Protein AF-A0A382PZQ8-F1 (afdb_monomer_lite)

pLDDT: mean 81.66, std 10.95, range [44.84, 92.75]

Sequence (79 aa):
MVVCLGLAAALATRFGNTNMWEGGYTVVMKTKSAGNLIRQAGVVMAGVPIGYVKNIKLNSDNNGTEIHLYIYDHYRLYE

Organism: NCBI:txid408172

Secondary structure (DSSP, 8-state):
-HHHHHHHHHHHHHH----TT--EEEEEEEES--TT--TTPEEEETTEEEEEEEEEEE-TTSS-EEEEEEEETTS----

InterPro domains:
  IPR003399 Mce/MlaD [PF02470] (24-75)

Radius of gyration: 17.66 Å; chains: 1; bounding box: 55×21×34 Å

Structure (mmCIF, N/CA/C/O backbone):
data_AF-A0A382PZQ8-F1
#
_entry.id   AF-A0A382PZQ8-F1
#
loop_
_atom_site.group_PDB
_atom_site.id
_atom_site.type_symbol
_atom_site.label_atom_id
_atom_site.label_alt_id
_atom_site.label_comp_id
_atom_site.label_asym_id
_atom_site.label_entity_id
_atom_site.label_seq_id
_atom_site.pdbx_PDB_ins_code
_atom_site.Cartn_x
_atom_site.Cartn_y
_atom_site.Cartn_z
_atom_site.occupancy
_atom_site.B_iso_or_equiv
_atom_site.auth_seq_id
_atom_site.auth_comp_id
_atom_site.auth_asym_id
_atom_site.auth_atom_id
_atom_site.pdbx_PDB_model_num
ATOM 1 N N . MET A 1 1 ? 35.422 3.676 -0.868 1.00 63.09 1 MET A N 1
ATOM 2 C CA . MET A 1 1 ? 34.256 4.593 -0.846 1.00 63.09 1 MET A CA 1
ATOM 3 C C 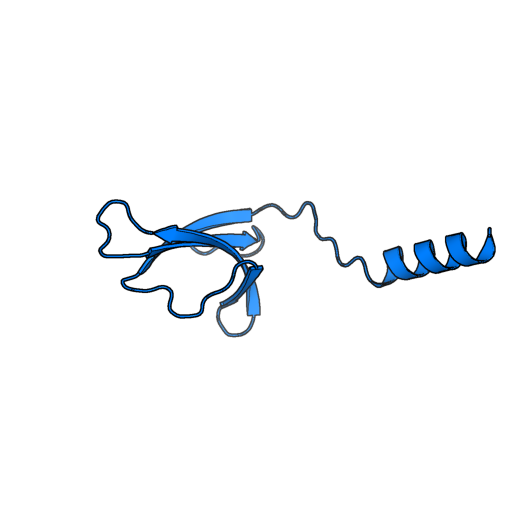. MET A 1 1 ? 33.605 4.765 -2.218 1.00 63.09 1 MET A C 1
ATOM 5 O O . MET A 1 1 ? 32.411 4.526 -2.308 1.00 63.09 1 MET A O 1
ATOM 9 N N . VAL A 1 2 ? 34.348 5.092 -3.286 1.00 73.44 2 VAL A N 1
ATOM 10 C CA . VAL A 1 2 ? 33.771 5.329 -4.635 1.00 73.44 2 VAL A CA 1
ATOM 11 C C . VAL A 1 2 ? 33.075 4.092 -5.232 1.00 73.44 2 VAL A C 1
ATOM 13 O O . VAL A 1 2 ? 32.007 4.211 -5.822 1.00 73.44 2 VAL A O 1
ATOM 16 N N . VAL A 1 3 ? 33.620 2.892 -5.002 1.00 79.44 3 VAL A N 1
ATOM 17 C CA . VAL A 1 3 ? 33.048 1.627 -5.509 1.00 79.44 3 VAL A CA 1
ATOM 18 C C . VAL A 1 3 ? 31.670 1.326 -4.905 1.00 79.44 3 VAL A C 1
ATOM 20 O O . VAL A 1 3 ? 30.756 0.935 -5.625 1.00 79.44 3 VAL A O 1
ATOM 23 N N . CYS A 1 4 ? 31.484 1.569 -3.603 1.00 80.50 4 CYS A N 1
ATOM 24 C CA . CYS A 1 4 ? 30.189 1.361 -2.947 1.00 80.50 4 CYS A CA 1
ATOM 25 C C . CYS A 1 4 ? 29.120 2.325 -3.470 1.00 80.50 4 CYS A C 1
ATOM 27 O O . CYS A 1 4 ? 27.963 1.939 -3.594 1.00 80.50 4 CYS A O 1
ATOM 29 N N . LEU A 1 5 ? 29.510 3.559 -3.807 1.00 83.38 5 LEU A N 1
ATOM 30 C CA . LEU A 1 5 ? 28.595 4.554 -4.363 1.00 83.38 5 LEU A CA 1
ATOM 31 C C . LEU A 1 5 ? 28.119 4.149 -5.766 1.00 83.38 5 LEU A C 1
ATOM 33 O O . LEU A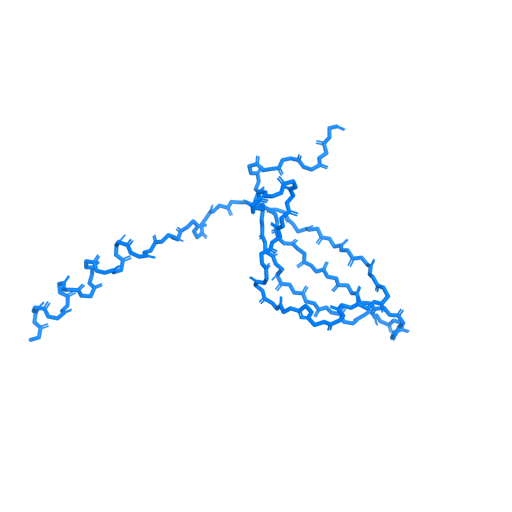 1 5 ? 26.928 4.220 -6.058 1.00 83.38 5 LEU A O 1
ATOM 37 N N . GLY A 1 6 ? 29.038 3.653 -6.602 1.00 85.62 6 GLY A N 1
ATOM 38 C CA . GLY A 1 6 ? 28.705 3.122 -7.926 1.00 85.62 6 GLY A CA 1
ATOM 39 C C . GLY A 1 6 ? 27.779 1.904 -7.857 1.00 85.62 6 GLY A C 1
ATOM 40 O O . GLY A 1 6 ? 26.803 1.829 -8.602 1.00 85.62 6 GLY A O 1
ATOM 41 N N . LEU A 1 7 ? 28.030 0.985 -6.918 1.00 83.81 7 LEU A N 1
ATOM 42 C CA . LEU A 1 7 ? 27.183 -0.193 -6.712 1.00 83.81 7 LEU A CA 1
ATOM 43 C C . LEU A 1 7 ? 25.781 0.193 -6.214 1.00 83.81 7 LEU A C 1
ATOM 45 O O . LEU A 1 7 ? 24.787 -0.307 -6.736 1.00 83.81 7 LEU A O 1
ATOM 49 N N . ALA A 1 8 ? 25.686 1.123 -5.260 1.00 84.19 8 ALA A N 1
ATOM 50 C CA . ALA A 1 8 ? 24.405 1.620 -4.761 1.00 84.19 8 ALA A CA 1
ATOM 51 C C . ALA A 1 8 ? 23.571 2.287 -5.871 1.00 84.19 8 ALA A C 1
ATOM 53 O O . ALA A 1 8 ? 22.375 2.023 -5.980 1.00 84.19 8 ALA A O 1
ATOM 54 N N . ALA A 1 9 ? 24.200 3.087 -6.737 1.00 83.75 9 ALA A N 1
ATOM 55 C CA . ALA A 1 9 ? 23.531 3.722 -7.873 1.00 83.75 9 ALA A CA 1
ATOM 56 C C . ALA A 1 9 ? 23.040 2.702 -8.922 1.00 83.75 9 ALA A C 1
ATOM 58 O O . ALA A 1 9 ? 21.932 2.831 -9.454 1.00 83.75 9 ALA A O 1
ATOM 59 N N . ALA A 1 10 ? 23.829 1.654 -9.183 1.00 83.69 10 ALA A N 1
ATOM 60 C CA . ALA A 1 10 ? 23.445 0.576 -10.093 1.00 83.69 10 ALA A CA 1
ATOM 61 C C . ALA A 1 10 ? 22.241 -0.222 -9.564 1.00 83.69 10 ALA A C 1
ATOM 63 O O . ALA A 1 10 ? 21.318 -0.519 -10.327 1.00 83.69 10 ALA A O 1
ATOM 64 N N . LEU A 1 11 ? 22.207 -0.517 -8.258 1.00 81.25 11 LEU A N 1
ATOM 65 C CA . LEU A 1 11 ? 21.049 -1.155 -7.628 1.00 81.25 11 LEU A CA 1
ATOM 66 C C . LEU A 1 11 ? 19.819 -0.243 -7.637 1.00 81.25 11 LEU A C 1
ATOM 68 O O . LEU A 1 11 ? 18.740 -0.706 -7.995 1.00 81.25 11 LEU A O 1
ATOM 72 N N . ALA A 1 12 ? 19.965 1.042 -7.309 1.00 78.75 12 ALA A N 1
ATOM 73 C CA . ALA A 1 12 ? 18.847 1.985 -7.316 1.00 78.75 12 ALA A CA 1
ATOM 74 C C . ALA A 1 12 ? 18.184 2.081 -8.700 1.00 78.75 12 ALA A C 1
ATOM 76 O O . ALA A 1 12 ? 16.962 2.089 -8.800 1.00 78.75 12 ALA A O 1
ATOM 77 N N . THR A 1 13 ? 18.981 2.063 -9.772 1.00 76.44 13 THR A N 1
ATOM 78 C CA . THR A 1 13 ? 18.463 2.094 -11.150 1.00 76.44 13 THR A CA 1
ATOM 79 C C . THR A 1 13 ? 17.757 0.792 -11.541 1.00 76.44 13 THR A C 1
ATOM 81 O O . THR A 1 13 ? 16.749 0.819 -12.237 1.00 76.44 13 THR A O 1
ATOM 84 N N . ARG A 1 14 ? 18.275 -0.366 -11.111 1.00 72.38 14 ARG A N 1
ATOM 85 C CA . ARG A 1 14 ? 17.709 -1.679 -11.475 1.00 72.38 14 ARG A CA 1
ATOM 86 C C . ARG A 1 14 ? 16.484 -2.069 -10.648 1.00 72.38 14 ARG A C 1
ATOM 88 O O . ARG A 1 14 ? 15.644 -2.804 -11.152 1.00 72.38 14 ARG A O 1
ATOM 95 N N . PHE A 1 15 ? 16.390 -1.596 -9.407 1.00 65.56 15 PHE A N 1
ATOM 96 C CA . PHE A 1 15 ? 15.288 -1.903 -8.489 1.00 65.56 15 PHE A CA 1
ATOM 97 C C . PHE A 1 15 ? 14.281 -0.757 -8.334 1.00 65.56 15 PHE A C 1
ATOM 99 O O . PHE A 1 15 ? 13.222 -0.945 -7.737 1.00 65.56 15 PHE A O 1
ATOM 106 N N . GLY A 1 16 ? 14.575 0.421 -8.882 1.00 57.88 16 GLY A N 1
ATOM 107 C CA . GLY A 1 16 ? 13.678 1.567 -8.893 1.00 57.88 16 GLY A CA 1
ATOM 108 C C . GLY A 1 16 ? 12.577 1.423 -9.938 1.00 57.88 16 GLY A C 1
ATOM 109 O O . GLY A 1 16 ? 12.564 2.156 -10.920 1.00 57.88 16 GLY A O 1
ATOM 110 N N . ASN A 1 17 ? 11.618 0.519 -9.728 1.00 56.25 17 ASN A N 1
ATOM 111 C CA . ASN A 1 17 ? 10.323 0.623 -10.403 1.00 56.25 17 ASN A CA 1
ATOM 112 C C . ASN A 1 17 ? 9.522 1.749 -9.734 1.00 56.25 17 ASN A C 1
ATOM 114 O O . ASN A 1 17 ? 8.585 1.511 -8.976 1.00 56.25 17 ASN A O 1
ATOM 118 N N . THR A 1 18 ? 9.975 2.984 -9.928 1.00 56.34 18 THR A N 1
ATOM 119 C CA . THR A 1 18 ? 9.341 4.177 -9.380 1.00 56.34 18 THR A CA 1
ATOM 120 C C . THR A 1 18 ? 8.593 4.869 -10.500 1.00 56.34 18 THR A C 1
ATOM 122 O O . THR A 1 18 ? 9.041 5.874 -11.049 1.00 56.34 18 THR A O 1
ATOM 125 N N . ASN A 1 19 ? 7.404 4.368 -10.804 1.00 56.00 19 ASN A N 1
ATOM 126 C CA . ASN A 1 19 ? 6.338 5.127 -11.449 1.00 56.00 19 ASN A CA 1
ATOM 127 C C . ASN A 1 19 ? 5.801 6.235 -10.513 1.00 56.00 19 ASN A C 1
ATOM 129 O O . ASN A 1 19 ? 4.605 6.426 -10.323 1.00 56.00 19 ASN A O 1
ATOM 133 N N . MET A 1 20 ? 6.725 7.003 -9.926 1.00 56.78 20 MET A N 1
ATOM 134 C CA . MET A 1 20 ? 6.520 8.003 -8.874 1.00 56.78 20 MET A CA 1
ATOM 135 C C . MET A 1 20 ? 5.639 9.181 -9.322 1.00 56.78 20 MET A C 1
ATOM 137 O O . MET A 1 20 ? 5.223 9.983 -8.489 1.00 56.78 20 MET A O 1
ATOM 141 N N . TRP A 1 21 ? 5.351 9.268 -10.624 1.00 57.62 21 TRP A N 1
ATOM 142 C CA . TRP A 1 21 ? 4.562 10.319 -11.264 1.00 57.62 21 TRP A CA 1
ATOM 143 C C . TRP A 1 21 ? 3.456 9.788 -12.183 1.00 57.62 21 TRP A C 1
ATOM 145 O O . TRP A 1 21 ? 2.961 10.538 -13.021 1.00 57.62 21 TRP A O 1
ATOM 155 N N . GLU A 1 22 ? 3.046 8.522 -12.057 1.00 69.19 22 GLU A N 1
ATOM 156 C CA . GLU A 1 22 ? 1.796 8.112 -12.702 1.00 69.19 22 GLU A CA 1
ATOM 157 C C . GLU A 1 22 ? 0.621 8.788 -11.990 1.00 69.19 22 GLU A C 1
ATOM 159 O O . GLU A 1 22 ? 0.446 8.664 -10.777 1.00 69.19 22 GLU A O 1
ATOM 164 N N . GLY A 1 23 ? -0.150 9.556 -12.761 1.00 80.06 23 GLY A N 1
ATOM 165 C CA . GLY A 1 23 ? -1.406 10.134 -12.313 1.00 80.06 23 GLY A CA 1
ATOM 166 C C . GLY A 1 23 ? -2.432 9.051 -11.985 1.00 80.06 23 GLY A C 1
ATOM 167 O O . GLY A 1 23 ? -2.307 7.882 -12.357 1.00 80.06 23 GLY A O 1
ATOM 168 N N . GLY A 1 24 ? -3.477 9.449 -11.276 1.00 85.88 24 GLY A N 1
ATOM 169 C CA . GLY A 1 24 ? -4.501 8.529 -10.817 1.00 85.88 24 GLY A CA 1
ATOM 170 C C . GLY A 1 24 ? -5.508 9.234 -9.933 1.00 85.88 24 GLY A C 1
ATOM 171 O O . GLY A 1 24 ? -5.322 10.388 -9.533 1.00 85.88 24 GLY A O 1
ATOM 172 N N . TYR A 1 25 ? -6.579 8.531 -9.611 1.00 87.88 25 TYR A N 1
ATOM 173 C CA . TYR A 1 25 ? -7.700 9.071 -8.855 1.00 87.88 25 TYR A CA 1
ATOM 174 C C . TYR A 1 25 ? -7.937 8.266 -7.582 1.00 87.88 25 TYR A C 1
ATOM 176 O O . TYR A 1 25 ? -7.535 7.110 -7.441 1.00 87.88 25 TYR A O 1
ATOM 184 N N . THR A 1 26 ? -8.557 8.923 -6.600 1.00 89.50 26 THR A N 1
ATOM 185 C CA . THR A 1 26 ? -8.906 8.286 -5.329 1.00 89.50 26 THR A CA 1
ATOM 186 C C . THR A 1 26 ? -10.354 7.828 -5.368 1.00 89.50 26 THR A C 1
ATOM 188 O O . THR A 1 26 ? -11.254 8.644 -5.547 1.00 89.50 26 THR A O 1
ATOM 191 N N . VAL A 1 27 ? -10.573 6.538 -5.141 1.00 89.31 27 VAL A N 1
ATOM 192 C CA . VAL A 1 27 ? -11.897 5.948 -4.940 1.00 89.31 27 VAL A CA 1
ATOM 193 C C . VAL A 1 27 ? -12.109 5.767 -3.443 1.00 89.31 27 VAL A C 1
ATOM 195 O O . VAL A 1 27 ? -11.233 5.257 -2.745 1.00 89.31 27 VAL A O 1
ATOM 198 N N . VAL A 1 28 ? -13.262 6.196 -2.935 1.00 90.50 28 VAL A N 1
ATOM 199 C CA . VAL A 1 28 ? -13.632 6.005 -1.529 1.00 90.50 28 VAL A CA 1
ATOM 200 C C . VAL A 1 28 ? -14.687 4.915 -1.453 1.00 90.50 28 VAL A C 1
ATOM 202 O O . VAL A 1 28 ? -15.778 5.054 -1.998 1.00 90.50 28 VAL A O 1
ATOM 205 N N . MET A 1 29 ? -14.354 3.826 -0.770 1.00 88.31 29 MET A N 1
ATOM 206 C CA . MET A 1 29 ? -15.253 2.708 -0.527 1.00 88.31 29 MET A CA 1
ATOM 207 C C . MET A 1 29 ? -15.696 2.716 0.930 1.00 88.31 29 MET A C 1
ATOM 209 O O . MET A 1 29 ? -14.869 2.802 1.837 1.00 88.31 29 MET A O 1
ATOM 213 N N . LYS A 1 30 ? -17.002 2.580 1.159 1.00 89.75 30 LYS A N 1
ATOM 214 C CA . LYS A 1 30 ? -17.575 2.428 2.497 1.00 89.75 30 LYS A CA 1
ATOM 215 C C . LYS A 1 30 ? -17.861 0.956 2.752 1.00 89.75 30 LYS A C 1
ATOM 217 O O . LYS A 1 30 ? -18.554 0.315 1.968 1.00 89.75 30 LYS A O 1
ATOM 222 N N . THR A 1 31 ? -17.336 0.427 3.847 1.00 88.31 31 THR A N 1
ATOM 223 C CA . THR A 1 31 ? -17.573 -0.951 4.286 1.00 88.31 31 THR A CA 1
ATOM 224 C C . THR A 1 31 ? -17.935 -0.981 5.766 1.00 88.31 31 THR A C 1
ATOM 226 O O . THR A 1 31 ? -17.609 -0.065 6.520 1.00 88.31 31 THR A O 1
ATOM 229 N N . LYS A 1 32 ? -18.594 -2.054 6.206 1.00 86.56 32 LYS A N 1
ATOM 230 C CA . LYS A 1 32 ? -18.882 -2.290 7.625 1.00 86.56 32 LYS A CA 1
ATOM 231 C C . LYS A 1 32 ? -17.609 -2.590 8.429 1.00 86.56 32 LYS A C 1
ATOM 233 O O . LYS A 1 32 ? -17.548 -2.275 9.610 1.00 86.56 32 LYS A O 1
ATOM 238 N N . SER A 1 33 ? -16.600 -3.198 7.802 1.00 81.50 33 SER A N 1
ATOM 239 C CA . SER A 1 33 ? -15.308 -3.490 8.430 1.00 81.50 33 SER A CA 1
ATOM 240 C C . SER A 1 33 ? -14.203 -3.589 7.383 1.00 81.50 33 SER A C 1
ATOM 242 O O . SER A 1 33 ? -14.404 -4.186 6.325 1.00 81.50 33 SER A O 1
ATOM 244 N N . ALA A 1 34 ? -13.030 -3.031 7.690 1.00 82.25 34 ALA A N 1
ATOM 245 C CA . ALA A 1 34 ? -11.814 -3.241 6.902 1.00 82.25 34 ALA A CA 1
ATOM 246 C C . ALA A 1 34 ? -11.073 -4.545 7.262 1.00 82.25 34 ALA A C 1
ATOM 248 O O . ALA A 1 34 ? -10.131 -4.917 6.569 1.00 82.25 34 ALA A O 1
ATOM 249 N N . GLY A 1 35 ? -11.479 -5.266 8.314 1.00 84.81 35 GLY A N 1
ATOM 250 C CA . GLY A 1 35 ? -10.805 -6.500 8.730 1.00 84.81 35 GLY A CA 1
ATOM 251 C C . GLY A 1 35 ? -9.302 -6.293 8.960 1.00 84.81 35 GLY A C 1
ATOM 252 O O . GLY A 1 35 ? -8.914 -5.420 9.731 1.00 84.81 35 GLY A O 1
ATOM 253 N N . ASN A 1 36 ? -8.467 -7.082 8.272 1.00 86.56 36 ASN A N 1
ATOM 254 C CA . ASN A 1 36 ? -6.999 -6.997 8.322 1.00 86.56 36 ASN A CA 1
ATOM 255 C C . ASN A 1 36 ? -6.393 -6.256 7.109 1.00 86.56 36 ASN A C 1
ATOM 257 O O . ASN A 1 36 ? -5.280 -6.562 6.680 1.00 86.56 36 ASN A O 1
ATOM 261 N N . LEU A 1 37 ? -7.136 -5.329 6.489 1.00 85.94 37 LEU A N 1
ATOM 262 C CA . LEU A 1 37 ? -6.579 -4.519 5.405 1.00 85.94 37 LEU A CA 1
ATOM 263 C C . LEU A 1 37 ? -5.436 -3.645 5.931 1.00 85.94 37 LEU A C 1
ATOM 265 O O . LEU A 1 37 ? -5.578 -2.944 6.933 1.00 85.94 37 LEU A O 1
ATOM 269 N N . ILE A 1 38 ? -4.329 -3.627 5.193 1.00 87.81 38 ILE A N 1
ATOM 270 C C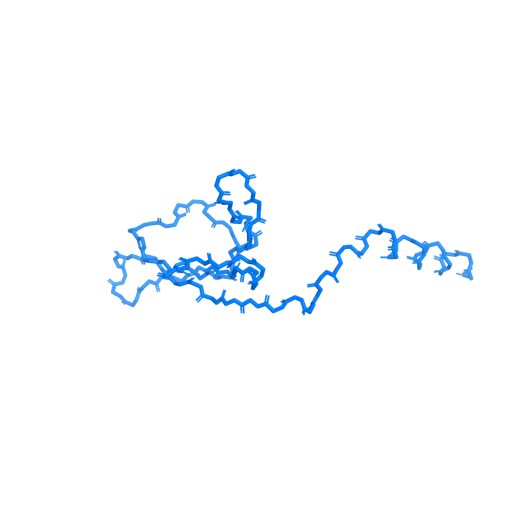A . ILE A 1 38 ? -3.168 -2.791 5.494 1.00 87.81 38 ILE A CA 1
ATOM 271 C C . ILE A 1 38 ? -3.017 -1.676 4.462 1.00 87.81 38 ILE A C 1
ATOM 273 O O . ILE A 1 38 ? -3.448 -1.784 3.310 1.00 87.81 38 ILE A O 1
ATOM 277 N N . ARG A 1 39 ? -2.368 -0.585 4.873 1.00 88.88 39 ARG A N 1
ATOM 278 C CA . ARG A 1 39 ? -1.944 0.467 3.941 1.00 88.88 39 ARG A CA 1
ATOM 279 C C . ARG A 1 39 ? -0.986 -0.121 2.904 1.00 88.88 39 ARG A C 1
ATOM 281 O O . ARG A 1 39 ? -0.236 -1.039 3.218 1.00 88.88 39 ARG A O 1
ATOM 288 N N . GLN A 1 40 ? -1.015 0.428 1.691 1.00 89.25 40 GLN A N 1
ATOM 289 C CA . GLN A 1 40 ? -0.229 -0.028 0.537 1.00 89.25 40 GLN A CA 1
ATOM 290 C C . GLN A 1 40 ? -0.560 -1.446 0.042 1.00 89.25 40 GLN A C 1
ATOM 292 O O . GLN A 1 40 ? 0.133 -1.950 -0.838 1.00 89.25 40 GLN A O 1
ATOM 297 N N . ALA A 1 41 ? -1.629 -2.080 0.539 1.00 89.75 41 ALA A N 1
ATOM 298 C CA . ALA A 1 41 ? -2.130 -3.311 -0.061 1.00 89.75 41 ALA A CA 1
ATOM 299 C C . ALA A 1 41 ? -2.488 -3.073 -1.538 1.00 89.75 41 ALA A C 1
ATOM 301 O O . ALA A 1 41 ? -3.093 -2.050 -1.872 1.00 89.75 41 ALA A O 1
ATOM 302 N N . GLY A 1 42 ? -2.110 -4.009 -2.408 1.00 90.88 42 GLY A N 1
ATOM 303 C CA . GLY A 1 42 ? -2.403 -3.938 -3.837 1.00 90.88 42 GLY A CA 1
ATOM 304 C C . GLY A 1 42 ? -3.897 -4.090 -4.112 1.00 90.88 42 GLY A C 1
ATOM 305 O O . GLY A 1 42 ? -4.556 -4.965 -3.551 1.00 90.88 42 GLY A O 1
ATOM 306 N N . VAL A 1 43 ? -4.429 -3.239 -4.985 1.00 90.06 43 VAL A N 1
ATOM 307 C CA . VAL A 1 43 ? -5.812 -3.312 -5.462 1.00 90.06 43 VAL A CA 1
ATOM 308 C C . VAL A 1 43 ? -5.811 -4.042 -6.791 1.00 90.06 43 VAL A C 1
ATOM 310 O O . VAL A 1 43 ? -5.102 -3.643 -7.714 1.00 90.06 43 VAL A O 1
ATOM 313 N N . VAL A 1 44 ? -6.607 -5.104 -6.882 1.00 90.75 44 VAL A N 1
ATOM 314 C CA . VAL A 1 44 ? -6.683 -5.957 -8.068 1.00 90.75 44 VAL A CA 1
ATOM 315 C C . VAL A 1 44 ? -8.068 -5.907 -8.694 1.00 90.75 44 VAL A C 1
ATOM 317 O O . VAL A 1 44 ? -9.080 -5.928 -7.996 1.00 90.75 44 VAL A O 1
ATOM 320 N N . MET A 1 45 ? -8.105 -5.890 -10.022 1.00 87.62 45 MET A N 1
ATOM 321 C CA . MET A 1 45 ? -9.317 -6.048 -10.815 1.00 87.62 45 MET A CA 1
ATOM 322 C C . MET A 1 45 ? -9.074 -7.132 -11.856 1.00 87.62 45 MET A C 1
ATOM 324 O O . MET A 1 45 ? -8.121 -7.046 -12.623 1.00 87.62 45 MET A O 1
ATOM 328 N N . ALA A 1 46 ? -9.906 -8.178 -11.844 1.00 88.12 46 ALA A N 1
ATOM 329 C CA . ALA A 1 46 ? -9.765 -9.331 -12.739 1.00 88.12 46 ALA A CA 1
ATOM 330 C C . ALA A 1 46 ? -8.336 -9.933 -12.764 1.00 88.12 46 ALA A C 1
ATOM 332 O O . ALA A 1 46 ? -7.860 -10.390 -13.797 1.00 88.12 46 ALA A O 1
ATOM 333 N N . GLY A 1 47 ? -7.637 -9.916 -11.621 1.00 88.69 47 GLY A N 1
ATOM 334 C CA . GLY A 1 47 ? -6.267 -10.429 -11.488 1.00 88.69 47 GLY A CA 1
ATOM 335 C C . GLY A 1 47 ? -5.154 -9.442 -11.861 1.00 88.69 47 GLY A C 1
ATOM 336 O O . GLY A 1 47 ? -3.985 -9.754 -11.654 1.00 88.69 47 GLY A O 1
ATOM 337 N N . VAL A 1 48 ? -5.488 -8.244 -12.346 1.00 88.06 48 VAL A N 1
ATOM 338 C CA . VAL A 1 48 ? -4.514 -7.207 -12.709 1.00 88.06 48 VAL A CA 1
ATOM 339 C C . VAL A 1 48 ? -4.379 -6.194 -11.566 1.00 88.06 48 VAL A C 1
ATOM 341 O O . VAL A 1 48 ? -5.402 -5.699 -11.085 1.00 88.06 48 VAL A O 1
ATOM 344 N N . PRO A 1 49 ? -3.158 -5.866 -11.099 1.00 89.12 49 PRO A N 1
ATOM 345 C CA . PRO A 1 49 ? -2.950 -4.802 -10.124 1.00 89.12 49 PRO A CA 1
ATOM 346 C C . PRO A 1 49 ? -3.211 -3.437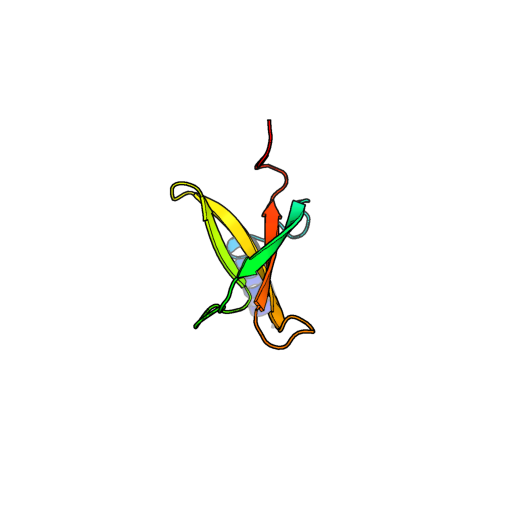 -10.771 1.00 89.12 49 PRO A C 1
ATOM 348 O O . PRO A 1 49 ? -2.501 -3.020 -11.685 1.00 89.12 49 PRO A O 1
ATOM 351 N N . ILE A 1 50 ? -4.234 -2.742 -10.280 1.00 90.94 50 ILE A N 1
ATOM 352 C CA . ILE A 1 50 ? -4.695 -1.453 -10.820 1.00 90.94 50 ILE A CA 1
ATOM 353 C C . ILE A 1 50 ? -4.411 -0.271 -9.891 1.00 90.94 50 ILE A C 1
ATOM 355 O O . ILE A 1 50 ? -4.691 0.876 -10.235 1.00 90.94 50 ILE A O 1
ATOM 359 N N . GLY A 1 51 ? -3.886 -0.534 -8.695 1.00 90.31 51 GLY A N 1
ATOM 360 C CA . GLY A 1 51 ? -3.706 0.499 -7.690 1.00 90.31 51 GLY A CA 1
ATOM 361 C C . GLY A 1 51 ? -3.290 -0.033 -6.327 1.00 90.31 51 GLY A C 1
ATOM 362 O O . GLY A 1 51 ? -2.874 -1.185 -6.185 1.00 90.31 51 GLY A O 1
ATOM 363 N N . TYR A 1 52 ? -3.432 0.805 -5.305 1.00 91.88 52 TYR A N 1
ATOM 364 C CA . TYR A 1 52 ? -3.093 0.465 -3.925 1.00 91.88 52 TYR A CA 1
ATOM 365 C C . TYR A 1 52 ? -3.998 1.165 -2.904 1.00 91.88 52 TYR A C 1
ATOM 367 O O . TYR A 1 52 ? -4.608 2.202 -3.169 1.00 91.88 52 TYR A O 1
ATOM 375 N N . VAL A 1 53 ? -4.071 0.617 -1.691 1.00 92.75 53 VAL A N 1
ATOM 376 C CA . VAL A 1 53 ? -4.785 1.237 -0.568 1.00 92.75 53 VAL A CA 1
ATOM 377 C C . VAL A 1 53 ? -3.973 2.418 -0.042 1.00 92.75 53 VAL A C 1
ATOM 379 O O . VAL A 1 53 ? -2.914 2.247 0.567 1.00 92.75 53 VAL A O 1
ATOM 382 N N . LYS A 1 54 ? -4.483 3.633 -0.251 1.00 91.06 54 LYS A N 1
ATOM 383 C CA . LYS A 1 54 ? -3.848 4.876 0.197 1.00 91.06 54 LYS A CA 1
ATOM 384 C C . LYS A 1 54 ? -4.071 5.113 1.684 1.00 91.06 54 LYS A C 1
ATOM 386 O O . LYS A 1 54 ? -3.138 5.491 2.389 1.00 91.06 54 LYS A O 1
ATOM 391 N N . ASN A 1 55 ? -5.299 4.921 2.162 1.00 90.00 55 ASN A N 1
ATOM 392 C CA . ASN A 1 55 ? -5.622 5.128 3.569 1.00 90.00 55 ASN A CA 1
ATOM 393 C C . ASN A 1 55 ? -6.860 4.345 4.012 1.00 90.00 55 ASN A C 1
ATOM 395 O O . ASN A 1 55 ? -7.711 4.005 3.196 1.00 90.00 55 ASN A O 1
ATOM 399 N N . ILE A 1 56 ? -6.969 4.111 5.316 1.00 89.69 56 ILE A N 1
ATOM 400 C CA . ILE A 1 56 ? -8.116 3.463 5.949 1.00 89.69 56 ILE A CA 1
ATOM 401 C C . ILE A 1 56 ? -8.523 4.353 7.121 1.00 89.69 56 ILE A C 1
ATOM 403 O O . ILE A 1 56 ? -7.693 4.672 7.973 1.00 89.69 56 ILE A O 1
ATOM 407 N N . LYS A 1 57 ? -9.778 4.796 7.141 1.00 89.25 57 LYS A N 1
ATOM 408 C CA . LYS A 1 57 ? -10.330 5.674 8.175 1.00 89.25 57 LYS A CA 1
ATOM 409 C C . LYS A 1 57 ? -11.582 5.055 8.769 1.00 89.25 57 LYS A C 1
ATOM 411 O O . LYS A 1 57 ? -12.392 4.484 8.051 1.00 89.25 57 LYS A O 1
ATOM 416 N N . LEU A 1 58 ? -11.762 5.192 10.075 1.00 86.19 58 LEU A N 1
ATOM 417 C CA . LEU A 1 58 ? -13.058 4.930 10.694 1.00 86.19 58 LEU A CA 1
ATOM 418 C C . LEU A 1 58 ? -14.036 6.035 10.294 1.00 86.19 58 LEU A C 1
ATOM 420 O O . LEU A 1 58 ? -13.674 7.212 10.289 1.00 86.19 58 LEU A O 1
ATOM 424 N N . ASN A 1 59 ? -15.257 5.639 9.944 1.00 82.12 59 ASN A N 1
ATOM 425 C CA . ASN A 1 59 ? -16.331 6.579 9.660 1.00 82.12 59 ASN A CA 1
ATOM 426 C C . ASN A 1 59 ? -16.713 7.328 10.953 1.00 82.12 59 ASN A C 1
ATOM 428 O O . ASN A 1 59 ? -16.649 6.758 12.044 1.00 82.12 59 ASN A O 1
ATOM 432 N N . SER A 1 60 ? -17.147 8.585 10.829 1.00 77.62 60 SER A N 1
ATOM 433 C CA . SER A 1 60 ? -17.508 9.460 11.955 1.00 77.62 60 SER A CA 1
ATOM 434 C C . SER A 1 60 ? -18.612 8.874 12.844 1.00 77.62 60 SER A C 1
ATOM 436 O O . SER A 1 60 ? -18.656 9.153 14.039 1.00 77.62 60 SER A O 1
ATOM 438 N N . ASP A 1 61 ? -19.466 8.019 12.282 1.00 77.06 61 ASP A N 1
ATOM 439 C CA . ASP A 1 61 ? -20.562 7.356 12.997 1.00 77.06 61 ASP A CA 1
ATOM 440 C C . ASP A 1 61 ? -20.111 6.131 13.814 1.00 77.06 61 ASP A C 1
ATOM 442 O O . ASP A 1 61 ? -20.947 5.407 14.349 1.00 77.06 61 ASP A O 1
ATOM 446 N N . ASN A 1 62 ? -18.804 5.835 13.865 1.00 70.75 62 ASN A N 1
ATOM 447 C CA . ASN A 1 62 ? -18.197 4.654 14.507 1.00 70.75 62 ASN A CA 1
ATOM 448 C C . ASN A 1 62 ? -18.738 3.283 14.041 1.00 70.75 62 ASN A C 1
ATOM 450 O O . ASN A 1 62 ? -18.326 2.247 14.555 1.00 70.75 62 ASN A O 1
ATOM 454 N N . ASN A 1 63 ? -19.622 3.251 13.042 1.00 76.50 63 ASN A N 1
ATOM 455 C CA . ASN A 1 63 ? -20.314 2.046 12.575 1.00 76.50 63 ASN A CA 1
ATOM 456 C C . ASN A 1 63 ? -19.850 1.581 11.180 1.00 76.50 63 ASN A C 1
ATOM 458 O O . ASN A 1 63 ? -20.567 0.888 10.460 1.00 76.50 63 ASN A O 1
ATOM 462 N N . GLY A 1 64 ? -18.658 1.998 10.754 1.00 82.19 64 GLY A N 1
ATOM 463 C CA . GLY A 1 64 ? -18.114 1.611 9.458 1.00 82.19 64 GLY A CA 1
ATOM 464 C C . GLY A 1 64 ? -16.701 2.123 9.222 1.00 82.19 64 GLY A C 1
ATOM 465 O O . GLY A 1 64 ? -16.146 2.887 10.012 1.00 82.19 64 GLY A O 1
ATOM 466 N N . THR A 1 65 ? -16.111 1.692 8.116 1.00 87.06 65 THR A N 1
ATOM 467 C CA . THR A 1 65 ? -14.762 2.060 7.693 1.00 87.06 65 THR A CA 1
ATOM 468 C C . THR A 1 65 ? -14.795 2.596 6.267 1.00 87.06 65 THR A C 1
ATOM 470 O O . THR A 1 65 ? -15.422 2.016 5.381 1.00 87.06 65 THR A O 1
ATOM 473 N N . GLU A 1 66 ? -14.101 3.705 6.051 1.00 91.75 66 GLU A N 1
ATOM 474 C CA . GLU A 1 66 ? -13.848 4.305 4.751 1.00 91.75 66 GLU A CA 1
ATOM 475 C C . GLU A 1 66 ? -12.452 3.901 4.275 1.00 91.75 66 GLU A C 1
ATOM 477 O O . GLU A 1 66 ? -11.431 4.206 4.899 1.00 91.75 66 GLU A O 1
ATOM 482 N N . ILE A 1 67 ? -12.405 3.189 3.157 1.00 91.25 67 ILE A N 1
ATOM 483 C CA . ILE A 1 67 ? -11.170 2.757 2.515 1.00 91.25 67 ILE A CA 1
ATOM 484 C C . ILE A 1 67 ? -10.928 3.686 1.331 1.00 91.25 67 ILE A C 1
ATOM 486 O O . ILE A 1 67 ? -11.747 3.784 0.421 1.00 91.25 67 ILE A O 1
ATOM 490 N N . HIS A 1 68 ? -9.794 4.374 1.349 1.00 92.62 68 HIS A N 1
ATOM 491 C CA . HIS A 1 68 ? -9.345 5.245 0.274 1.00 92.62 68 HIS A CA 1
ATOM 492 C C . HIS A 1 68 ? -8.379 4.458 -0.606 1.00 92.62 68 HIS A C 1
ATOM 494 O O . HIS A 1 68 ? -7.248 4.174 -0.200 1.00 92.62 68 HIS A O 1
ATOM 500 N N . LEU A 1 69 ? -8.820 4.116 -1.809 1.00 91.25 69 LEU A N 1
ATOM 501 C CA . LEU A 1 69 ? -8.038 3.406 -2.812 1.00 91.25 69 LEU A CA 1
ATOM 502 C C . LEU A 1 69 ? -7.481 4.416 -3.812 1.00 91.25 69 LEU A C 1
ATOM 504 O O . LEU A 1 69 ? -8.181 5.346 -4.199 1.00 91.25 69 LEU A O 1
ATOM 508 N N . TYR A 1 70 ? -6.233 4.245 -4.224 1.00 91.50 70 TYR A N 1
ATOM 509 C CA . TYR A 1 70 ? -5.633 4.994 -5.319 1.00 91.50 70 TYR A CA 1
ATOM 510 C C . TYR A 1 70 ? -5.544 4.086 -6.537 1.00 91.50 70 TYR A C 1
ATOM 512 O O . TYR A 1 70 ? -4.937 3.021 -6.443 1.00 91.50 70 TYR A O 1
ATOM 520 N N . ILE A 1 71 ? -6.156 4.497 -7.644 1.00 90.44 71 ILE A N 1
ATOM 521 C CA . ILE A 1 71 ? -6.193 3.752 -8.905 1.00 90.44 71 ILE A CA 1
ATOM 522 C C . ILE A 1 71 ? -5.404 4.536 -9.951 1.00 90.44 71 ILE A C 1
ATOM 524 O O . ILE A 1 71 ? -5.567 5.754 -10.049 1.00 90.44 71 ILE A O 1
ATOM 528 N N . TYR A 1 72 ? -4.552 3.850 -10.714 1.00 90.19 72 TYR A N 1
ATOM 529 C CA . TYR A 1 72 ? -3.762 4.473 -11.776 1.00 90.19 72 TYR A CA 1
ATOM 530 C C . TYR A 1 72 ? -4.663 4.943 -12.927 1.00 90.19 72 TYR A C 1
ATOM 532 O O . TYR A 1 72 ? -5.593 4.237 -13.314 1.00 90.19 72 TYR A O 1
ATOM 540 N N . ASP A 1 73 ? -4.370 6.115 -13.497 1.00 85.06 73 ASP A N 1
AT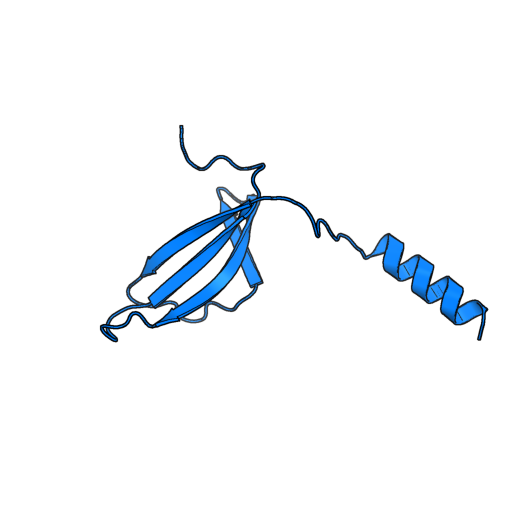OM 541 C CA . ASP A 1 73 ? -5.178 6.759 -14.552 1.00 85.06 73 ASP A CA 1
ATOM 542 C C . ASP A 1 73 ? -5.323 5.901 -15.819 1.00 85.06 73 ASP A C 1
A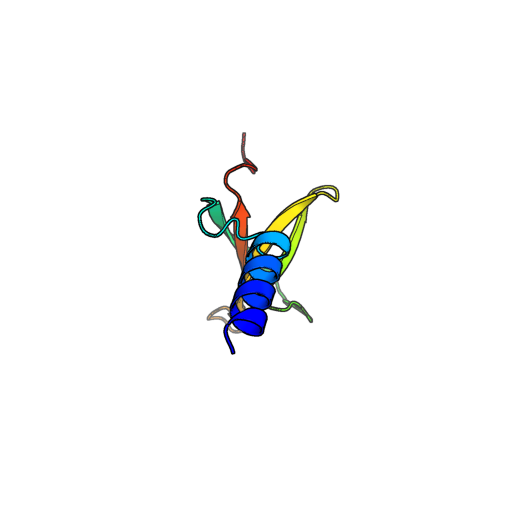TOM 544 O O . ASP A 1 73 ? -6.332 5.961 -16.520 1.00 85.06 73 ASP A O 1
ATOM 548 N N . HIS A 1 74 ? -4.349 5.019 -16.060 1.00 81.06 74 HIS A N 1
ATOM 549 C CA . HIS A 1 74 ? -4.389 4.056 -17.156 1.00 81.06 74 HIS A CA 1
ATOM 550 C C . HIS A 1 74 ? -5.623 3.130 -17.101 1.00 81.06 74 HIS A C 1
ATOM 552 O O . HIS A 1 74 ? -6.054 2.617 -18.133 1.00 81.06 74 HIS A O 1
ATOM 558 N N . TYR A 1 75 ? -6.230 2.951 -15.922 1.00 81.38 75 TYR A N 1
ATOM 559 C CA . TYR A 1 75 ? -7.446 2.165 -15.737 1.00 81.38 75 TYR A CA 1
ATOM 560 C C . TYR A 1 75 ? -8.671 3.075 -15.574 1.00 81.38 75 TYR A C 1
ATOM 562 O O . TYR A 1 75 ? -8.867 3.714 -14.536 1.00 81.38 75 TYR A O 1
ATOM 570 N N . ARG A 1 76 ? -9.549 3.098 -16.585 1.00 73.88 76 ARG A N 1
ATOM 571 C CA . ARG A 1 76 ? -10.850 3.785 -16.520 1.00 73.88 76 ARG A CA 1
ATOM 572 C C . ARG A 1 76 ? -11.888 2.868 -15.877 1.00 73.88 76 ARG A C 1
ATOM 574 O O . ARG A 1 76 ? -12.250 1.849 -16.450 1.00 73.88 76 ARG A O 1
ATOM 581 N N . LEU A 1 77 ? -12.362 3.234 -14.685 1.00 68.88 77 LEU A N 1
ATOM 582 C CA . LEU A 1 77 ? -13.373 2.477 -13.934 1.00 68.88 77 LEU A CA 1
ATOM 583 C C . LEU A 1 77 ? -14.828 2.883 -14.265 1.00 68.88 77 LEU A C 1
ATOM 585 O O . LEU A 1 77 ? -15.742 2.471 -13.554 1.00 68.88 77 LEU A O 1
ATOM 589 N N . TYR A 1 78 ? -15.057 3.678 -15.318 1.00 60.31 78 TYR A N 1
ATOM 590 C CA . TYR A 1 78 ? -16.387 4.109 -15.770 1.00 60.31 78 TYR A CA 1
ATOM 591 C C . TYR A 1 78 ? -16.409 4.316 -17.297 1.00 60.31 78 TYR A C 1
ATOM 593 O O . TYR A 1 78 ? -15.461 4.889 -17.843 1.00 60.31 78 TYR A O 1
ATOM 601 N N . GLU A 1 79 ? -17.485 3.858 -17.946 1.00 44.84 79 GLU A N 1
ATOM 602 C CA . GLU A 1 79 ? -17.881 4.155 -19.334 1.00 44.84 79 GLU A CA 1
ATOM 603 C C . GLU A 1 79 ? -19.110 5.073 -19.313 1.00 44.84 79 GLU A C 1
ATOM 605 O O . GLU A 1 79 ? -20.035 4.786 -18.516 1.00 44.84 79 GLU A O 1
#

Foldseek 3Di:
DVVVVVVVVVCCVVVPPCPVPQDWDKDKDKAQDPPPDDFQDFDDDPRDGFWTFHDKAQDPVNRIIITITTGGPVDDPDD